Protein AF-A0A7I8KNJ3-F1 (afdb_monomer)

Mean predicted aligned error: 14.29 Å

pLDDT: mean 79.26, std 20.03, range [36.25, 97.5]

InterPro domains:
  IPR003657 WRKY domain [PF03106] (36-92)
  IPR003657 WRKY domain [PS50811] (30-95)
  IPR003657 WRKY domain [SM00774] (35-94)
  IPR036576 WRKY domain superfamily [G3DSA:2.20.25.80] (20-96)
  IPR036576 WRKY domain superfamily [SSF118290] (27-95)
  IPR044810 WRKY transcription factor, plant [PTHR31221] (20-99)

Organism: Spirodela intermedia (NCBI:txid51605)

Sequence (113 aa):
MEAQPGEAAAGTMSKVAVPVEPKIIVQTTSEVDLLDDGYRWRKYGQKVVKGNPNPRSYYKCTSPGCNARKHIERSSTDHKVVITTYERKHNHGVPGARAGVHGQITDAASEGM

Solvent-accessible surface area (backbone atoms only — not comparable to full-atom values): 7526 Å² total; per-residue (Å²): 140,82,84,82,86,76,84,82,81,79,78,81,78,80,73,80,78,70,85,71,77,79,66,49,77,48,77,44,83,38,96,62,83,78,76,90,79,58,62,59,69,41,78,79,51,73,42,81,42,91,89,29,94,48,55,33,39,31,33,32,42,68,54,88,95,39,77,21,31,37,37,36,35,45,41,69,88,42,74,44,33,32,37,38,38,40,34,66,70,73,86,66,78,50,66,84,56,76,73,75,94,75,87,76,90,72,91,72,87,79,85,88,135

Structure (mmCIF, N/CA/C/O backbone):
data_AF-A0A7I8KNJ3-F1
#
_entry.id   AF-A0A7I8KNJ3-F1
#
loop_
_atom_site.group_PDB
_atom_site.id
_atom_site.type_symbol
_atom_site.label_atom_id
_atom_site.label_alt_id
_atom_site.label_comp_id
_atom_site.label_asym_id
_atom_site.label_entity_id
_atom_site.label_seq_id
_atom_site.pdbx_PDB_ins_code
_atom_site.Cartn_x
_atom_site.Cartn_y
_atom_site.Cartn_z
_atom_site.occupancy
_atom_site.B_iso_or_equiv
_atom_site.auth_seq_id
_atom_site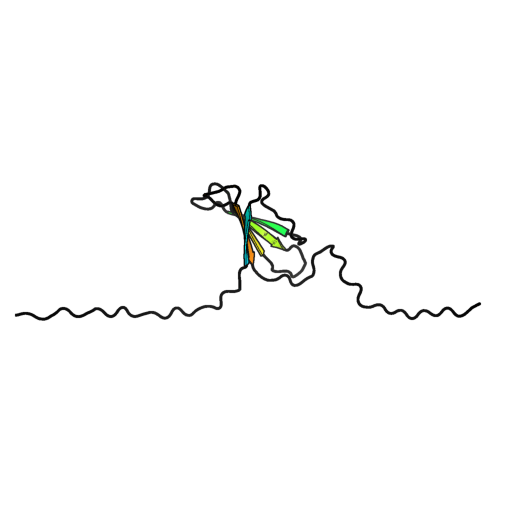.auth_comp_id
_atom_site.auth_asym_id
_atom_site.auth_atom_id
_atom_site.pdbx_PDB_model_num
ATOM 1 N N . MET A 1 1 ? 11.981 -35.305 57.939 1.00 49.66 1 MET A N 1
ATOM 2 C CA . MET A 1 1 ? 11.017 -34.228 57.646 1.00 49.66 1 MET A CA 1
ATOM 3 C C . MET A 1 1 ? 11.822 -32.933 57.585 1.00 49.66 1 MET A C 1
ATOM 5 O O . MET A 1 1 ? 12.474 -32.648 58.571 1.00 49.66 1 MET A O 1
ATOM 9 N N . GLU A 1 2 ? 11.968 -32.177 56.502 1.00 43.94 2 GLU A N 1
ATOM 10 C CA . GLU A 1 2 ? 11.304 -32.143 55.196 1.00 43.94 2 GLU A CA 1
ATOM 11 C C . GLU A 1 2 ? 12.279 -31.550 54.160 1.00 43.94 2 GLU A C 1
ATOM 13 O O . GLU A 1 2 ? 13.137 -30.735 54.497 1.00 43.94 2 GLU A O 1
ATOM 18 N N . ALA A 1 3 ? 12.185 -32.017 52.916 1.00 36.25 3 ALA A N 1
ATOM 19 C CA . ALA A 1 3 ? 13.011 -31.583 51.795 1.00 36.25 3 ALA A CA 1
ATOM 20 C C . ALA A 1 3 ? 12.520 -30.237 51.229 1.00 36.25 3 ALA A C 1
ATOM 22 O O . ALA A 1 3 ? 11.318 -30.008 51.117 1.00 36.25 3 ALA A O 1
ATOM 23 N N . GLN A 1 4 ? 13.457 -29.373 50.834 1.00 49.62 4 GLN A N 1
ATOM 24 C CA . GLN A 1 4 ? 13.188 -28.141 50.084 1.00 49.62 4 GLN A CA 1
ATOM 25 C C . GLN A 1 4 ? 12.768 -28.489 48.642 1.00 49.62 4 GLN A C 1
ATOM 27 O O . GLN A 1 4 ? 13.473 -29.272 47.998 1.00 49.62 4 GLN A O 1
ATOM 32 N N . PRO A 1 5 ? 11.670 -27.934 48.095 1.00 52.31 5 PRO A N 1
ATOM 33 C CA . PRO A 1 5 ? 11.362 -28.092 46.680 1.00 52.31 5 PRO A CA 1
ATOM 34 C C . PRO A 1 5 ? 12.273 -27.194 45.832 1.00 52.31 5 PRO A C 1
ATOM 36 O O . PRO A 1 5 ? 12.392 -25.993 46.069 1.00 52.31 5 PRO A O 1
ATOM 39 N N . GLY A 1 6 ? 12.936 -27.824 44.861 1.00 45.09 6 GLY A N 1
ATOM 40 C CA . GLY A 1 6 ? 13.887 -27.208 43.945 1.00 45.09 6 GLY A CA 1
ATOM 41 C C . GLY A 1 6 ? 13.252 -26.270 42.919 1.00 45.09 6 GLY A C 1
ATOM 42 O O . GLY A 1 6 ? 12.118 -26.459 42.478 1.00 45.09 6 GLY A O 1
ATOM 43 N N . GLU A 1 7 ? 14.039 -25.273 42.521 1.00 42.50 7 GLU A N 1
ATOM 44 C CA . GLU A 1 7 ? 13.750 -24.373 41.411 1.00 42.50 7 GLU A CA 1
ATOM 45 C C . GLU A 1 7 ? 13.679 -25.137 40.082 1.00 42.50 7 GLU A C 1
ATOM 47 O O . GLU A 1 7 ? 14.617 -25.826 39.674 1.00 42.50 7 GLU A O 1
ATOM 52 N N . ALA A 1 8 ? 12.557 -24.989 39.379 1.00 42.97 8 ALA A N 1
ATOM 53 C CA . ALA A 1 8 ? 12.416 -25.455 38.011 1.00 42.97 8 ALA A CA 1
ATOM 54 C C . ALA A 1 8 ? 13.150 -24.489 37.068 1.00 42.97 8 ALA A C 1
ATOM 56 O O . ALA A 1 8 ? 12.709 -23.364 36.835 1.00 42.97 8 ALA A O 1
ATOM 57 N N . ALA A 1 9 ? 14.268 -24.946 36.504 1.00 43.94 9 ALA A N 1
ATOM 58 C CA . ALA A 1 9 ? 14.976 -24.252 35.439 1.00 43.94 9 ALA A CA 1
ATOM 59 C C . ALA A 1 9 ? 14.078 -24.132 34.193 1.00 43.94 9 ALA A C 1
ATOM 61 O O . ALA A 1 9 ? 13.795 -25.117 33.509 1.00 43.94 9 ALA A O 1
ATOM 62 N N . ALA A 1 10 ? 13.641 -22.912 33.878 1.00 47.06 10 ALA A N 1
ATOM 63 C CA . ALA A 1 10 ? 13.017 -22.598 32.601 1.00 47.06 10 ALA A CA 1
ATOM 64 C C . ALA A 1 10 ? 14.084 -22.669 31.496 1.00 47.06 10 ALA A C 1
ATOM 66 O O . ALA A 1 10 ? 14.915 -21.773 31.347 1.00 47.06 10 ALA A O 1
ATOM 67 N N . GLY A 1 11 ? 14.075 -23.758 30.724 1.00 36.38 11 GLY A N 1
ATOM 68 C CA . GLY A 1 11 ? 14.896 -23.902 29.527 1.00 36.38 11 GLY A CA 1
ATOM 69 C C . GLY A 1 11 ? 14.569 -22.799 28.520 1.00 36.38 11 GLY A C 1
ATOM 70 O O . GLY A 1 11 ? 13.489 -22.779 27.931 1.00 36.38 11 GLY A O 1
ATOM 71 N N . THR A 1 12 ? 15.504 -21.870 28.320 1.00 51.59 12 THR A N 1
ATOM 72 C CA . THR A 1 12 ? 15.407 -20.866 27.261 1.00 51.59 12 THR A CA 1
ATOM 73 C C . THR A 1 12 ? 15.600 -21.562 25.913 1.00 51.59 12 THR A C 1
ATOM 75 O O . THR A 1 12 ? 16.695 -21.990 25.552 1.00 51.59 12 THR A O 1
ATOM 78 N N . MET A 1 13 ? 14.514 -21.755 25.165 1.00 55.53 13 MET A N 1
ATOM 79 C CA . MET A 1 13 ? 14.626 -22.141 23.763 1.00 55.53 13 MET A CA 1
ATOM 80 C C . MET A 1 13 ? 15.095 -20.913 22.983 1.00 55.53 13 MET A C 1
ATOM 82 O O . MET A 1 13 ? 14.322 -19.980 22.754 1.00 55.53 13 MET A O 1
ATOM 86 N N . SER A 1 14 ? 16.368 -20.907 22.586 1.00 55.66 14 SER A N 1
ATOM 87 C CA . SER A 1 14 ? 16.927 -19.912 21.673 1.00 55.66 14 SER A CA 1
ATOM 88 C C . SER A 1 14 ? 16.118 -19.901 20.376 1.00 55.66 14 SER A C 1
ATOM 90 O O . SER A 1 14 ? 16.236 -20.795 19.538 1.00 55.66 14 SER A O 1
ATOM 92 N N . LYS A 1 15 ? 15.267 -18.884 20.210 1.00 63.47 15 LYS A N 1
ATOM 93 C CA . LYS A 1 15 ? 14.573 -18.616 18.950 1.00 63.47 15 LYS A CA 1
ATOM 94 C C . LYS A 1 15 ? 15.634 -18.303 17.902 1.00 63.47 15 LYS A C 1
ATOM 96 O O . LYS A 1 15 ? 16.311 -17.283 18.001 1.00 63.47 15 LYS A O 1
ATOM 101 N N . VAL A 1 16 ? 15.769 -19.173 16.904 1.00 60.62 16 VAL A N 1
ATOM 102 C CA . VAL A 1 16 ? 16.529 -18.880 15.687 1.00 60.62 16 VAL A CA 1
ATOM 103 C C . VAL A 1 16 ? 15.946 -17.598 15.096 1.00 60.62 16 VAL A C 1
ATOM 105 O O . VAL A 1 16 ? 14.809 -17.582 14.620 1.00 60.62 16 VAL A O 1
ATOM 108 N N . ALA A 1 17 ? 16.691 -16.499 15.197 1.00 65.69 17 ALA A N 1
ATOM 109 C CA . ALA A 1 17 ? 16.300 -15.229 14.615 1.00 65.69 17 ALA A CA 1
ATOM 110 C C . ALA A 1 17 ? 16.428 -15.356 13.095 1.00 65.69 17 ALA A C 1
ATOM 112 O O . ALA A 1 17 ? 17.513 -15.235 12.532 1.00 65.69 17 ALA A O 1
ATOM 113 N N . VAL A 1 18 ? 15.311 -15.645 12.430 1.00 68.00 18 VAL A N 1
ATOM 114 C CA . VAL A 1 18 ? 15.212 -15.492 10.978 1.00 68.00 18 VAL A CA 1
ATOM 115 C C . VAL A 1 18 ? 15.530 -14.024 10.673 1.00 68.00 18 VAL A C 1
ATOM 117 O O . VAL A 1 18 ? 14.903 -13.162 11.296 1.00 68.00 18 VAL A O 1
ATOM 120 N N . PRO A 1 19 ? 16.484 -13.703 9.778 1.00 61.97 19 PRO A N 1
ATOM 121 C CA . PRO A 1 19 ? 16.773 -12.320 9.423 1.00 61.97 19 PRO A CA 1
ATOM 122 C C . PRO A 1 19 ? 15.492 -11.663 8.902 1.00 61.97 19 PRO A C 1
ATOM 124 O O . PRO A 1 19 ? 14.987 -11.995 7.830 1.00 61.97 19 PRO A O 1
ATOM 127 N N . VAL A 1 20 ? 14.919 -10.775 9.716 1.00 68.69 20 VAL A N 1
ATOM 128 C CA . VAL A 1 20 ? 13.691 -10.055 9.385 1.00 68.69 20 VAL A CA 1
ATOM 129 C C . VAL A 1 20 ? 14.066 -8.982 8.375 1.00 68.69 20 VAL A C 1
ATOM 131 O O . VAL A 1 20 ? 14.842 -8.078 8.679 1.00 68.69 20 VAL A O 1
ATOM 134 N N . GLU A 1 21 ? 13.538 -9.093 7.159 1.00 71.31 21 GLU A N 1
ATOM 135 C CA . GLU A 1 21 ? 13.703 -8.064 6.134 1.00 71.31 21 GLU A CA 1
ATOM 136 C C . GLU A 1 21 ? 13.210 -6.712 6.693 1.00 71.31 21 GLU A C 1
ATOM 138 O O . GLU A 1 21 ? 12.119 -6.661 7.274 1.00 71.31 21 GLU A O 1
ATOM 143 N N . PRO A 1 22 ? 13.993 -5.622 6.580 1.00 78.00 22 PRO A N 1
ATOM 144 C CA . PRO A 1 22 ? 13.660 -4.357 7.224 1.00 78.00 22 PRO A CA 1
ATOM 145 C C . PRO A 1 22 ? 12.351 -3.800 6.658 1.00 78.00 22 PRO A C 1
ATOM 147 O O . PRO A 1 22 ? 12.247 -3.497 5.468 1.00 78.00 22 PRO A O 1
ATOM 150 N N . LYS A 1 23 ? 11.345 -3.661 7.526 1.00 85.75 23 LYS A N 1
ATOM 151 C CA . LYS A 1 23 ? 10.071 -3.003 7.220 1.00 85.75 23 LYS A CA 1
ATOM 152 C C . LYS A 1 23 ? 10.116 -1.577 7.741 1.00 85.75 23 LYS A C 1
ATOM 154 O O . LYS A 1 23 ? 10.438 -1.360 8.906 1.00 85.75 23 LYS A O 1
ATOM 159 N N . ILE A 1 24 ? 9.778 -0.616 6.890 1.00 91.75 24 ILE A N 1
ATOM 160 C CA . ILE A 1 24 ? 9.720 0.797 7.275 1.00 91.75 24 ILE A CA 1
ATOM 161 C C . ILE A 1 24 ? 8.266 1.127 7.595 1.00 91.75 24 ILE A C 1
ATOM 163 O O . ILE A 1 24 ? 7.389 0.931 6.755 1.00 91.75 24 ILE A O 1
ATOM 167 N N . ILE A 1 25 ? 8.005 1.617 8.805 1.00 93.31 25 ILE A N 1
ATOM 168 C CA . ILE A 1 25 ? 6.670 2.030 9.247 1.00 93.31 25 ILE A CA 1
ATOM 169 C C . ILE A 1 25 ? 6.669 3.549 9.379 1.00 93.31 25 ILE A C 1
ATOM 171 O O . ILE A 1 25 ? 7.458 4.111 10.133 1.00 93.31 25 ILE A O 1
ATOM 175 N N . VAL A 1 26 ? 5.779 4.200 8.639 1.00 93.75 26 VAL A N 1
ATOM 176 C CA . VAL A 1 26 ? 5.565 5.645 8.668 1.00 93.75 26 VAL A CA 1
ATOM 177 C C . VAL A 1 26 ? 4.197 5.898 9.279 1.00 93.75 26 VAL A C 1
ATOM 179 O O . VAL A 1 26 ? 3.189 5.403 8.775 1.00 93.75 26 VAL A O 1
ATOM 182 N N . GLN A 1 27 ? 4.171 6.655 10.369 1.00 94.50 27 GLN A N 1
ATOM 183 C CA . GLN A 1 27 ? 2.948 7.107 11.015 1.00 94.50 27 GLN A CA 1
ATOM 184 C C . GLN A 1 27 ? 2.793 8.606 10.765 1.00 94.50 27 GLN A C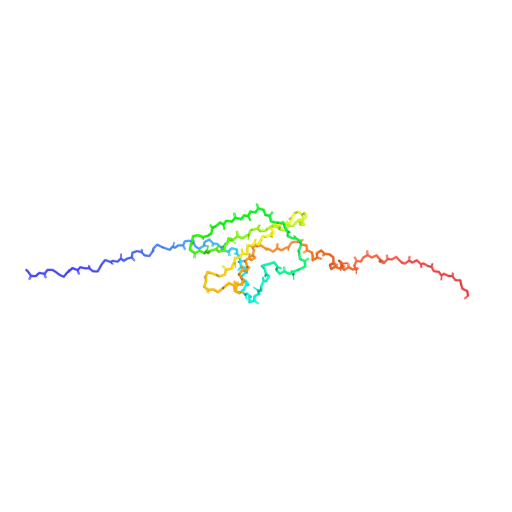 1
ATOM 186 O O . GLN A 1 27 ? 3.708 9.381 11.035 1.00 94.50 27 GLN A O 1
ATOM 191 N N . THR A 1 28 ? 1.647 9.018 10.234 1.00 93.81 28 THR A N 1
ATOM 192 C CA . THR A 1 28 ? 1.391 10.414 9.863 1.00 93.81 28 THR A CA 1
ATOM 193 C C . THR A 1 28 ? -0.024 10.801 10.257 1.00 93.81 28 THR A C 1
ATOM 195 O O . THR A 1 28 ? -0.945 9.998 10.140 1.00 93.81 28 THR A O 1
ATOM 198 N N . THR A 1 29 ? -0.213 12.033 10.720 1.00 94.44 29 THR A N 1
ATOM 199 C CA . THR A 1 29 ? -1.543 12.606 10.948 1.00 94.44 29 THR A CA 1
ATOM 200 C C . THR A 1 29 ? -2.067 13.202 9.640 1.00 94.44 29 THR A C 1
ATOM 202 O O . THR A 1 29 ? -1.548 14.220 9.189 1.00 94.44 29 THR A O 1
ATOM 205 N N . SER A 1 30 ? -3.044 12.557 9.005 1.00 91.19 30 SER A N 1
ATOM 206 C CA . SER A 1 30 ? -3.574 12.912 7.684 1.00 91.19 30 SER A CA 1
ATOM 207 C C . SER A 1 30 ? -5.043 12.495 7.540 1.00 91.19 30 SER A C 1
ATOM 209 O O . SER A 1 30 ? -5.452 11.429 7.999 1.00 91.19 30 SER A O 1
ATOM 211 N N . GLU A 1 31 ? -5.838 13.304 6.839 1.00 88.62 31 GLU A N 1
ATOM 212 C CA . GLU A 1 31 ? -7.200 12.937 6.414 1.00 88.62 31 GLU A CA 1
ATOM 213 C C . GLU A 1 31 ? -7.208 12.051 5.156 1.00 88.62 31 GLU A C 1
ATOM 215 O O . GLU A 1 31 ? -8.226 11.443 4.818 1.00 88.62 31 GLU A O 1
ATOM 220 N N . VAL A 1 32 ? -6.063 11.937 4.480 1.00 89.25 32 VAL A N 1
ATOM 221 C CA . VAL A 1 32 ? -5.882 11.146 3.261 1.00 89.25 32 VAL A CA 1
ATOM 222 C C . VAL A 1 32 ? -5.099 9.876 3.578 1.00 89.25 32 VAL A C 1
ATOM 224 O O . VAL A 1 32 ? -4.014 9.941 4.158 1.00 89.25 32 VAL A O 1
ATOM 227 N N 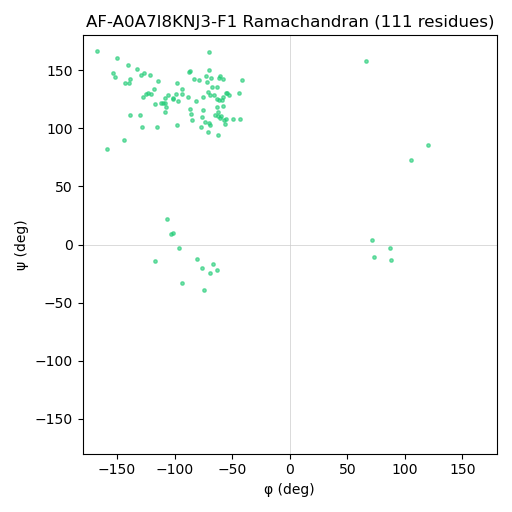. ASP A 1 33 ? -5.635 8.729 3.157 1.00 85.38 33 ASP A N 1
ATOM 228 C CA . ASP A 1 33 ? -5.010 7.416 3.364 1.00 85.38 33 ASP A CA 1
ATOM 229 C C . ASP A 1 33 ? -3.805 7.193 2.441 1.00 85.38 33 ASP A C 1
ATOM 231 O O . ASP A 1 33 ? -2.803 6.603 2.835 1.00 85.38 33 ASP A O 1
ATOM 235 N N . LEU A 1 34 ? -3.899 7.648 1.189 1.00 86.56 34 LEU A N 1
ATOM 236 C CA . LEU A 1 34 ? -2.860 7.485 0.176 1.00 86.56 34 LEU A CA 1
ATOM 237 C C . LEU A 1 34 ? -2.000 8.744 0.076 1.00 86.56 34 LEU A C 1
ATOM 239 O O . LEU A 1 34 ? -2.400 9.723 -0.545 1.00 86.56 34 LEU A O 1
ATOM 243 N N . LEU A 1 35 ? -0.804 8.685 0.659 1.00 87.06 35 LEU A N 1
ATOM 244 C CA . LEU A 1 35 ? 0.224 9.706 0.462 1.00 87.06 35 LEU A CA 1
ATOM 245 C C . LEU A 1 35 ? 0.811 9.609 -0.952 1.00 87.06 35 LEU A C 1
ATOM 247 O O . LEU A 1 35 ? 1.063 8.501 -1.444 1.00 87.06 35 LEU A O 1
ATOM 251 N N . ASP A 1 36 ? 1.054 10.764 -1.570 1.00 88.19 36 ASP A N 1
ATOM 252 C CA . ASP A 1 36 ? 1.835 10.860 -2.801 1.00 88.19 36 ASP A CA 1
ATOM 253 C C . ASP A 1 36 ? 3.327 10.723 -2.467 1.00 88.19 36 ASP A C 1
ATOM 255 O O . ASP A 1 36 ? 3.962 11.644 -1.957 1.00 88.19 36 ASP A O 1
ATOM 259 N N . ASP A 1 37 ? 3.871 9.529 -2.698 1.00 88.94 37 ASP A N 1
ATOM 260 C CA . ASP A 1 37 ? 5.294 9.211 -2.545 1.00 88.94 37 ASP A CA 1
ATOM 261 C C . ASP A 1 37 ? 6.030 9.179 -3.900 1.00 88.94 37 ASP A C 1
ATOM 263 O O . ASP A 1 37 ? 7.173 8.724 -3.982 1.00 88.94 37 ASP A O 1
ATOM 267 N N . GLY A 1 38 ? 5.367 9.623 -4.975 1.00 91.69 38 GLY A N 1
ATOM 268 C CA . GLY A 1 38 ? 5.863 9.596 -6.349 1.00 91.69 38 GLY A CA 1
ATOM 269 C C . GLY A 1 38 ? 5.883 8.207 -7.002 1.00 91.69 38 GLY A C 1
ATOM 270 O O . GLY A 1 38 ? 6.069 8.096 -8.216 1.00 91.69 38 GLY A O 1
ATOM 271 N N . TYR A 1 39 ? 5.680 7.120 -6.253 1.00 94.00 39 TYR A N 1
ATOM 272 C CA . TYR A 1 39 ? 5.644 5.776 -6.816 1.00 94.00 39 TYR A CA 1
ATOM 273 C C . TYR A 1 39 ? 4.240 5.404 -7.289 1.00 94.00 39 TYR A C 1
ATOM 275 O O . TYR A 1 39 ? 3.215 5.790 -6.731 1.00 94.00 39 TYR A O 1
ATOM 283 N N . ARG A 1 40 ? 4.176 4.577 -8.338 1.00 94.31 40 ARG A N 1
ATOM 284 C CA . ARG A 1 40 ? 2.900 4.057 -8.837 1.00 94.31 40 ARG A CA 1
ATOM 285 C C . ARG A 1 40 ? 2.508 2.788 -8.090 1.00 94.31 40 ARG A C 1
ATOM 287 O O . ARG A 1 40 ? 3.181 1.757 -8.187 1.00 94.31 40 ARG A O 1
ATOM 294 N N . TRP A 1 41 ? 1.387 2.869 -7.381 1.00 95.94 41 TRP A N 1
ATOM 295 C CA . TRP A 1 41 ? 0.826 1.794 -6.568 1.00 95.94 41 TRP A CA 1
ATOM 296 C C . TRP A 1 41 ? -0.511 1.312 -7.129 1.00 95.94 41 TRP A C 1
ATOM 298 O O . TRP A 1 41 ? -1.350 2.106 -7.546 1.00 95.94 41 TRP A O 1
ATOM 308 N N . ARG A 1 42 ? -0.747 -0.002 -7.085 1.00 96.50 42 ARG A N 1
ATOM 309 C CA . ARG A 1 42 ? -2.049 -0.611 -7.383 1.00 96.50 42 ARG A CA 1
ATOM 310 C C . ARG A 1 42 ? -2.544 -1.394 -6.180 1.00 96.50 42 ARG A C 1
ATOM 312 O O . ARG A 1 42 ? -1.821 -2.239 -5.647 1.00 96.50 42 ARG A O 1
ATOM 319 N N . LYS A 1 43 ? -3.793 -1.144 -5.784 1.00 97.19 43 LYS A N 1
ATOM 320 C CA . LYS A 1 43 ? -4.473 -1.925 -4.749 1.00 97.19 43 LYS A CA 1
ATOM 321 C C . LYS A 1 43 ? -4.681 -3.351 -5.251 1.00 97.19 43 LYS A C 1
ATOM 323 O O . LYS A 1 43 ? -5.178 -3.548 -6.359 1.00 97.19 43 LYS A O 1
ATOM 328 N N . TYR A 1 44 ? -4.280 -4.336 -4.457 1.00 96.69 44 TYR A N 1
ATOM 329 C CA . TYR A 1 44 ? -4.495 -5.752 -4.781 1.00 96.69 44 TYR A CA 1
ATOM 330 C C . TYR A 1 44 ? -5.391 -6.461 -3.768 1.00 96.69 44 TYR A C 1
ATOM 332 O O . TYR A 1 44 ? -5.862 -7.559 -4.042 1.00 96.69 44 TYR A O 1
ATOM 340 N N . GLY A 1 45 ? -5.626 -5.849 -2.608 1.00 97.19 45 GLY A N 1
ATOM 341 C CA . GLY A 1 45 ? -6.461 -6.436 -1.578 1.00 97.19 45 GLY A CA 1
ATOM 342 C C . GLY A 1 45 ? -6.826 -5.447 -0.485 1.00 97.19 45 GLY A C 1
ATOM 343 O O . GLY A 1 45 ? -6.254 -4.360 -0.359 1.00 97.19 45 GLY A O 1
ATOM 344 N N . GLN A 1 46 ? -7.800 -5.856 0.313 1.00 97.50 46 GLN A N 1
ATOM 345 C CA . GLN A 1 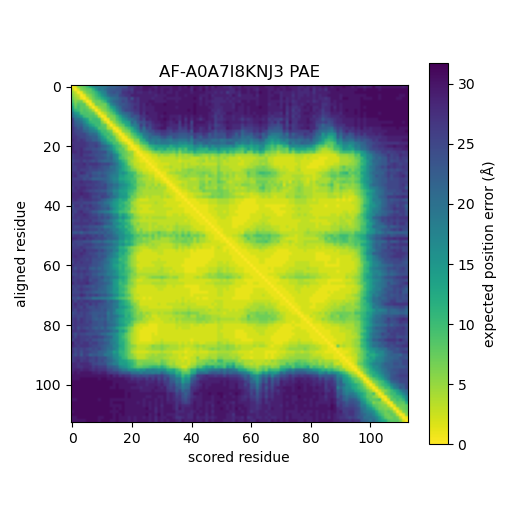46 ? -8.241 -5.165 1.512 1.00 97.50 46 GLN A CA 1
ATOM 346 C C . GLN A 1 46 ? -8.604 -6.216 2.558 1.00 97.50 46 GLN A C 1
ATOM 348 O O . GLN A 1 46 ? -9.210 -7.232 2.223 1.00 97.50 46 GLN A O 1
ATOM 353 N N . LYS A 1 47 ? -8.236 -5.975 3.817 1.00 96.38 47 LYS A N 1
ATOM 354 C CA . LYS A 1 47 ? -8.546 -6.859 4.941 1.00 96.38 47 LYS A CA 1
ATOM 355 C C . LYS A 1 47 ? -9.209 -6.065 6.056 1.00 96.38 47 LYS A C 1
ATOM 357 O O . LYS A 1 47 ? -8.656 -5.070 6.514 1.00 96.38 47 LYS A O 1
ATOM 362 N N . VAL A 1 48 ? -10.368 -6.527 6.517 1.00 95.12 48 VAL A N 1
ATOM 363 C CA . VAL A 1 48 ? -10.971 -6.029 7.760 1.00 95.12 48 VAL A CA 1
ATOM 364 C C . VAL A 1 48 ? -10.107 -6.498 8.930 1.00 95.12 48 VAL A C 1
ATOM 366 O O . VAL A 1 48 ? -9.761 -7.680 9.016 1.00 95.12 48 VAL A O 1
ATOM 369 N N . VAL A 1 49 ? -9.719 -5.576 9.806 1.00 92.56 49 VAL A N 1
ATOM 370 C CA . VAL A 1 49 ? -8.850 -5.863 10.951 1.00 92.56 49 VAL A CA 1
ATOM 371 C C . VAL A 1 49 ? -9.716 -5.964 12.203 1.00 92.56 49 VAL A C 1
ATOM 373 O O . VAL A 1 49 ? -10.483 -5.061 12.518 1.00 92.56 49 VAL A O 1
ATOM 376 N N . LYS A 1 50 ? -9.619 -7.085 12.926 1.00 92.12 50 LYS A N 1
ATOM 377 C CA . LYS A 1 50 ? -10.378 -7.282 14.168 1.00 92.12 50 LYS A CA 1
ATOM 378 C C . LYS A 1 50 ? -9.972 -6.211 15.185 1.00 92.12 50 LYS A C 1
ATOM 380 O O . LYS A 1 50 ? -8.794 -6.099 15.503 1.00 92.12 50 LYS A O 1
ATOM 385 N N . GLY A 1 51 ? -10.947 -5.463 15.696 1.00 89.94 51 GLY A N 1
ATOM 386 C CA . GLY A 1 51 ? -10.719 -4.377 16.657 1.00 89.94 51 GLY A CA 1
ATOM 387 C C . GLY A 1 51 ? -10.418 -3.014 16.028 1.00 89.94 51 GLY A C 1
ATOM 388 O O . GLY A 1 51 ? -10.316 -2.038 16.761 1.00 89.94 51 GLY A O 1
ATOM 389 N N . ASN A 1 52 ? -10.330 -2.921 14.698 1.00 90.31 52 ASN A N 1
ATOM 390 C CA . ASN A 1 52 ? -10.195 -1.650 13.998 1.00 90.31 52 ASN A CA 1
ATOM 391 C C . ASN A 1 52 ? -11.414 -1.428 13.086 1.00 90.31 52 ASN A C 1
ATOM 393 O O . ASN A 1 52 ? -11.658 -2.257 12.203 1.00 90.31 52 ASN A O 1
ATOM 397 N N . PRO A 1 53 ? -12.185 -0.338 13.264 1.00 91.31 53 PRO A N 1
ATOM 398 C CA . PRO A 1 53 ? -13.307 -0.032 12.375 1.00 91.31 53 PRO A CA 1
ATOM 399 C C . PRO A 1 53 ? -12.852 0.243 10.933 1.00 91.31 53 PRO A C 1
ATOM 401 O O . PRO A 1 53 ? -13.636 0.089 9.997 1.00 91.31 53 PRO A O 1
ATOM 404 N N . ASN A 1 54 ? -11.585 0.617 10.738 1.00 90.31 54 ASN A N 1
ATOM 405 C CA . ASN A 1 54 ? -11.020 0.930 9.437 1.00 90.31 54 ASN A CA 1
ATOM 406 C C . ASN A 1 54 ? -10.352 -0.311 8.812 1.00 90.31 54 ASN A C 1
ATOM 408 O O . ASN A 1 54 ? -9.521 -0.966 9.450 1.00 90.31 54 ASN A O 1
ATOM 412 N N . PRO A 1 55 ? -10.661 -0.655 7.549 1.00 94.00 55 PRO A N 1
ATOM 413 C CA . PRO A 1 55 ? -10.016 -1.775 6.878 1.00 94.00 55 PRO A CA 1
ATOM 414 C C . PRO A 1 55 ? -8.566 -1.444 6.489 1.00 94.00 55 PRO A C 1
ATOM 416 O O . PRO A 1 55 ? -8.255 -0.339 6.048 1.00 94.00 55 PRO A O 1
ATOM 419 N N . ARG A 1 56 ? -7.678 -2.443 6.545 1.00 96.38 56 ARG A N 1
ATOM 420 C CA . ARG A 1 56 ? -6.303 -2.339 6.043 1.00 96.38 56 ARG A CA 1
ATOM 421 C C . ARG A 1 56 ? -6.278 -2.553 4.532 1.00 96.38 56 ARG A C 1
ATOM 423 O O . ARG A 1 56 ? -6.701 -3.600 4.036 1.00 96.38 56 ARG A O 1
ATOM 430 N N . SER A 1 57 ? -5.749 -1.585 3.794 1.00 97.31 57 SER A N 1
ATOM 431 C CA . SER A 1 57 ? -5.603 -1.650 2.336 1.00 97.31 57 SER A CA 1
ATOM 432 C C . SER A 1 57 ? -4.191 -2.070 1.941 1.00 97.31 57 SER A C 1
ATOM 434 O O . SER A 1 57 ? -3.219 -1.594 2.519 1.00 97.31 57 SER A O 1
ATOM 436 N N . TYR A 1 58 ? -4.067 -2.936 0.934 1.00 97.44 58 TYR A N 1
ATOM 437 C CA . TYR A 1 58 ? -2.783 -3.460 0.475 1.00 97.44 58 TYR A CA 1
ATOM 438 C C . TYR A 1 58 ? -2.486 -3.069 -0.969 1.00 97.44 58 TYR A C 1
ATOM 440 O O . TYR A 1 58 ? -3.318 -3.236 -1.868 1.00 97.44 58 TYR A O 1
ATOM 448 N N . TYR A 1 59 ? -1.257 -2.617 -1.190 1.00 97.50 59 TYR A N 1
ATOM 449 C CA . TYR A 1 59 ? -0.787 -2.066 -2.448 1.00 97.50 59 TYR A CA 1
ATOM 450 C C . TYR A 1 59 ? 0.511 -2.734 -2.895 1.00 97.50 59 TYR A C 1
ATOM 452 O O . TYR A 1 59 ? 1.366 -3.104 -2.086 1.00 97.50 59 TYR A O 1
ATOM 460 N N . LYS A 1 60 ? 0.657 -2.882 -4.210 1.00 96.81 60 LYS A N 1
ATOM 461 C CA . LYS A 1 60 ? 1.887 -3.334 -4.862 1.00 96.81 60 LYS A CA 1
ATOM 462 C C . LYS A 1 60 ? 2.359 -2.280 -5.849 1.00 96.81 60 LYS A C 1
ATOM 464 O O . LYS A 1 60 ? 1.525 -1.616 -6.472 1.00 96.81 60 LYS A O 1
ATOM 469 N N . CYS A 1 61 ? 3.669 -2.137 -5.993 1.00 96.56 61 CYS A N 1
ATOM 470 C CA . CYS A 1 61 ? 4.220 -1.298 -7.044 1.00 96.56 61 CYS A CA 1
ATOM 471 C C . CYS A 1 61 ? 3.795 -1.836 -8.421 1.00 96.56 61 CYS A C 1
ATOM 473 O O . CYS A 1 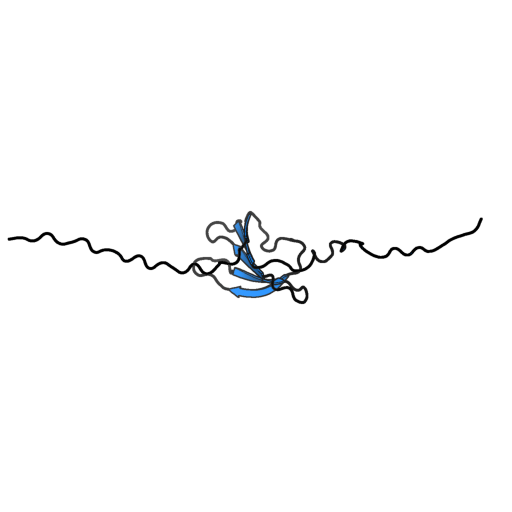61 ? 3.672 -3.047 -8.617 1.00 96.56 61 CYS A O 1
ATOM 475 N N . THR A 1 62 ? 3.530 -0.938 -9.369 1.00 96.38 62 THR A N 1
ATOM 476 C CA . THR A 1 62 ? 3.146 -1.307 -10.741 1.00 96.38 62 THR A CA 1
ATOM 477 C C . THR A 1 62 ? 4.317 -1.321 -11.714 1.00 96.38 62 THR A C 1
ATOM 479 O O . THR A 1 62 ? 4.112 -1.615 -12.888 1.00 96.38 62 THR A O 1
ATOM 482 N N . SER A 1 63 ? 5.520 -0.951 -11.271 1.00 95.69 63 SER A N 1
ATOM 483 C CA . SER A 1 63 ? 6.699 -0.966 -12.134 1.00 95.69 63 SER A CA 1
ATOM 484 C C . SER A 1 63 ? 7.075 -2.410 -12.500 1.00 95.69 63 SER A C 1
ATOM 486 O O . SER A 1 63 ? 7.062 -3.273 -11.612 1.00 95.69 63 SER A O 1
ATOM 488 N N . PRO A 1 64 ? 7.392 -2.709 -13.773 1.00 94.56 64 PRO A N 1
ATOM 489 C CA . PRO A 1 64 ? 7.772 -4.054 -14.199 1.00 94.56 64 PRO A CA 1
ATOM 490 C C . PRO A 1 64 ? 8.941 -4.603 -13.375 1.00 94.56 64 PRO A C 1
ATOM 492 O O . PRO A 1 64 ? 9.943 -3.925 -13.172 1.00 94.56 64 PRO A O 1
ATOM 495 N N . GLY A 1 65 ? 8.802 -5.830 -12.868 1.00 94.12 65 GLY A N 1
ATOM 496 C CA . GLY A 1 65 ? 9.831 -6.477 -12.048 1.00 94.12 65 GLY A CA 1
ATOM 497 C C . GLY A 1 65 ? 10.004 -5.900 -10.635 1.00 94.12 65 GLY A C 1
ATOM 498 O O . GLY A 1 65 ? 10.891 -6.352 -9.912 1.00 94.12 65 GLY A O 1
ATOM 499 N N . CYS A 1 66 ? 9.189 -4.929 -10.206 1.00 95.94 66 CYS A N 1
ATOM 500 C CA . CYS A 1 66 ? 9.267 -4.378 -8.857 1.00 95.94 66 CYS A CA 1
ATOM 501 C C . CYS A 1 66 ? 8.408 -5.166 -7.862 1.00 95.94 66 CYS A C 1
ATOM 503 O O . CYS A 1 66 ? 7.201 -5.331 -8.036 1.00 95.94 66 CYS A O 1
ATOM 505 N N . ASN A 1 67 ? 9.035 -5.594 -6.765 1.00 95.19 67 ASN A N 1
ATOM 506 C CA . ASN A 1 67 ? 8.398 -6.386 -5.712 1.00 95.19 67 ASN A CA 1
ATOM 507 C C . ASN A 1 67 ? 8.046 -5.577 -4.454 1.00 95.19 67 ASN A C 1
ATOM 509 O O . ASN A 1 67 ? 7.657 -6.184 -3.448 1.00 95.19 67 ASN A O 1
ATOM 513 N N . ALA A 1 68 ? 8.177 -4.247 -4.513 1.00 96.19 68 ALA A N 1
ATOM 514 C CA . ALA A 1 68 ? 7.824 -3.338 -3.430 1.00 96.19 68 ALA A CA 1
ATOM 515 C C . ALA A 1 68 ? 6.322 -3.400 -3.128 1.00 96.19 68 ALA A C 1
ATOM 517 O O . ALA A 1 68 ? 5.467 -3.423 -4.026 1.00 96.19 68 ALA A O 1
ATOM 518 N N . ARG A 1 69 ? 6.001 -3.458 -1.840 1.00 96.56 69 ARG A N 1
ATOM 519 C CA . ARG A 1 69 ? 4.639 -3.570 -1.321 1.00 96.56 69 ARG A CA 1
ATOM 520 C C . ARG A 1 69 ? 4.458 -2.562 -0.202 1.00 96.56 69 ARG A C 1
ATOM 522 O O . ARG A 1 69 ? 5.403 -2.237 0.506 1.00 96.56 69 ARG A O 1
ATOM 529 N N . LYS A 1 70 ? 3.231 -2.091 -0.025 1.00 96.06 70 LYS A N 1
ATOM 530 C CA . LYS A 1 70 ? 2.862 -1.353 1.177 1.00 96.06 70 LYS A CA 1
ATOM 531 C C . LYS A 1 70 ? 1.470 -1.722 1.639 1.00 96.06 70 LYS A C 1
ATOM 533 O O . LYS A 1 70 ? 0.633 -2.146 0.837 1.00 96.06 70 LYS A O 1
ATOM 538 N N . HIS A 1 71 ? 1.214 -1.555 2.923 1.00 96.38 71 HIS A N 1
ATOM 539 C CA . HIS A 1 71 ? -0.140 -1.581 3.446 1.00 96.38 71 HIS A CA 1
ATOM 540 C C . HIS A 1 71 ? -0.421 -0.331 4.262 1.00 96.38 71 HIS A C 1
ATOM 542 O O . HIS A 1 71 ? 0.472 0.215 4.905 1.00 96.38 71 HIS A O 1
ATOM 548 N N . ILE A 1 72 ? -1.672 0.102 4.214 1.00 95.88 72 ILE A N 1
ATOM 549 C CA . ILE A 1 72 ? -2.147 1.331 4.833 1.00 95.88 72 ILE A CA 1
ATOM 550 C C . ILE A 1 72 ? -3.280 0.964 5.775 1.00 95.88 72 ILE A C 1
ATOM 552 O O . ILE A 1 72 ? -4.198 0.229 5.397 1.00 95.88 72 ILE A O 1
ATOM 556 N N . GLU A 1 73 ? -3.191 1.456 6.998 1.00 95.44 73 GLU A N 1
ATOM 557 C CA . GLU A 1 73 ? -4.182 1.273 8.046 1.00 95.44 73 GLU A CA 1
ATOM 558 C C . GLU A 1 73 ? -4.344 2.575 8.822 1.00 95.44 73 GLU A C 1
ATOM 560 O O . GLU A 1 73 ? -3.359 3.235 9.140 1.00 95.44 73 GLU A O 1
ATOM 565 N N . ARG A 1 74 ? -5.582 2.932 9.157 1.00 95.19 74 ARG A N 1
ATOM 566 C CA . ARG A 1 74 ? -5.843 3.989 10.137 1.00 95.19 74 ARG A CA 1
ATOM 567 C C . ARG A 1 74 ? -5.766 3.426 11.541 1.00 95.19 74 ARG A C 1
ATOM 569 O O . ARG A 1 74 ? -6.224 2.311 11.753 1.00 95.19 74 ARG A O 1
ATOM 576 N N . SER A 1 75 ? -5.234 4.178 12.497 1.00 92.81 75 SER A N 1
ATOM 577 C CA . SER A 1 75 ? -5.258 3.764 13.900 1.00 92.81 75 SER A CA 1
ATOM 578 C C . SER A 1 75 ? -6.699 3.547 14.371 1.00 92.81 75 SER A C 1
ATOM 580 O O . SER A 1 75 ? -7.609 4.292 14.008 1.00 92.81 75 SER A O 1
ATOM 582 N N . SER A 1 76 ? -6.905 2.525 15.201 1.00 91.69 76 SER A N 1
ATOM 583 C CA . SER A 1 76 ? -8.196 2.269 15.847 1.00 91.69 76 SER A CA 1
ATOM 584 C C . SER A 1 76 ? -8.545 3.328 16.894 1.00 91.69 76 SER A C 1
ATOM 586 O O . SER A 1 76 ? -9.714 3.505 17.215 1.00 91.69 76 SER A O 1
ATOM 588 N N . THR A 1 77 ? -7.533 4.001 17.447 1.00 91.31 77 THR A N 1
ATOM 589 C CA . THR A 1 77 ? -7.693 4.970 18.541 1.00 91.31 77 THR A CA 1
ATOM 590 C C . THR A 1 77 ? -7.850 6.395 18.021 1.00 91.31 77 THR A C 1
ATOM 592 O O . THR A 1 77 ? -8.573 7.186 18.615 1.00 91.31 77 THR A O 1
ATOM 595 N N . ASP A 1 78 ? -7.192 6.724 16.907 1.00 91.44 78 ASP A N 1
ATOM 596 C CA . ASP A 1 78 ? -7.269 8.045 16.281 1.00 91.44 78 ASP A CA 1
ATOM 597 C C . ASP A 1 78 ? -7.347 7.912 14.756 1.00 91.44 78 ASP A C 1
ATOM 599 O O . ASP A 1 78 ? -6.382 7.539 14.091 1.00 91.44 78 ASP A O 1
ATOM 603 N N . HIS A 1 79 ? -8.500 8.262 14.186 1.00 88.12 79 HIS A N 1
ATOM 604 C CA . HIS A 1 79 ? -8.752 8.157 12.748 1.00 88.12 79 HIS A CA 1
ATOM 605 C C . HIS A 1 79 ? -7.890 9.110 11.908 1.00 88.12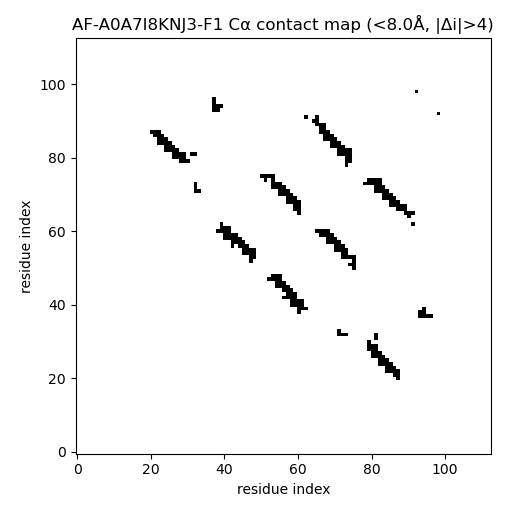 79 HIS A C 1
ATOM 607 O O . HIS A 1 79 ? -7.756 8.901 10.701 1.00 88.12 79 HIS A O 1
ATOM 613 N N . LYS A 1 80 ? -7.291 10.138 12.523 1.00 91.88 80 LYS A N 1
ATOM 614 C CA . LYS A 1 80 ? -6.345 11.031 11.849 1.00 91.88 80 LYS A CA 1
ATOM 615 C C . LYS A 1 80 ? -4.983 10.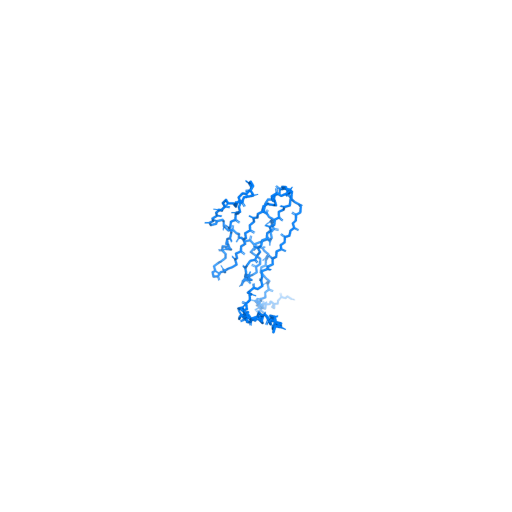378 11.673 1.00 91.88 80 LYS A C 1
ATOM 617 O O . LYS A 1 80 ? -4.209 10.822 10.836 1.00 91.88 80 LYS A O 1
ATOM 622 N N . VAL A 1 81 ? -4.668 9.339 12.442 1.00 94.62 81 VAL A N 1
ATOM 623 C CA . VAL A 1 81 ? -3.384 8.651 12.355 1.00 94.62 81 VAL A CA 1
ATOM 624 C C . VAL A 1 81 ? -3.451 7.587 11.265 1.00 94.62 81 VAL A C 1
ATOM 626 O O . VAL A 1 81 ? -4.124 6.567 11.405 1.00 94.62 81 VAL A O 1
ATOM 629 N N . VAL A 1 82 ? -2.701 7.811 10.190 1.00 95.44 82 VAL A N 1
ATOM 630 C CA . VAL A 1 82 ? -2.498 6.867 9.092 1.00 95.44 82 VAL A CA 1
ATOM 631 C C . VAL A 1 82 ? -1.140 6.197 9.267 1.00 95.44 82 VAL A C 1
ATOM 633 O O . VAL A 1 82 ? -0.105 6.853 9.386 1.00 95.44 82 V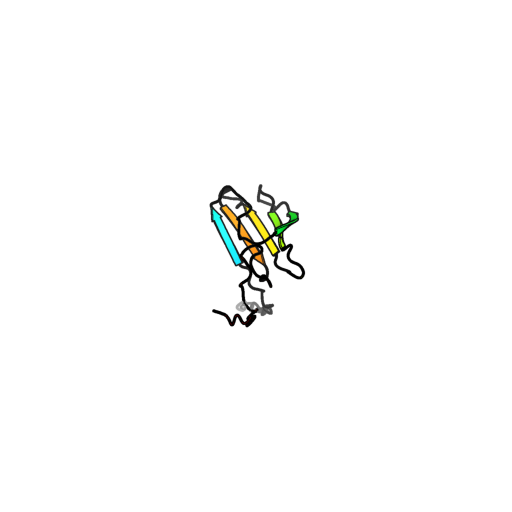AL A O 1
ATOM 636 N N . ILE A 1 83 ? -1.147 4.871 9.276 1.00 95.06 83 ILE A N 1
ATOM 637 C CA . ILE A 1 83 ? 0.026 4.016 9.405 1.00 95.06 83 ILE A CA 1
ATOM 638 C C . ILE A 1 83 ? 0.268 3.363 8.047 1.00 95.06 83 ILE A C 1
ATOM 640 O O . ILE A 1 83 ? -0.526 2.543 7.580 1.00 95.06 83 ILE A O 1
ATOM 644 N N . THR A 1 84 ? 1.386 3.713 7.417 1.00 96.00 84 THR A N 1
ATOM 645 C CA . THR A 1 84 ? 1.850 3.095 6.174 1.00 96.00 84 THR A CA 1
ATOM 646 C C . THR A 1 84 ? 3.068 2.234 6.458 1.00 96.00 84 THR A C 1
ATOM 648 O O . THR A 1 84 ? 4.092 2.719 6.931 1.00 96.00 84 THR A O 1
ATOM 651 N N . THR A 1 85 ? 2.984 0.947 6.143 1.00 95.44 85 THR A N 1
ATOM 652 C CA . THR A 1 85 ? 4.118 0.025 6.247 1.00 95.44 85 THR A CA 1
ATOM 653 C C . THR A 1 85 ? 4.617 -0.316 4.859 1.00 95.44 85 THR A C 1
ATOM 655 O O . THR A 1 85 ? 3.877 -0.899 4.067 1.00 95.44 85 THR A O 1
ATOM 658 N N . TYR A 1 86 ? 5.868 0.032 4.582 1.00 95.44 86 TYR A N 1
ATOM 659 C CA . TYR A 1 86 ? 6.580 -0.301 3.359 1.00 95.44 86 TYR A CA 1
ATOM 660 C C . TYR A 1 86 ? 7.373 -1.591 3.548 1.00 95.44 86 TYR A C 1
ATOM 662 O O . TYR A 1 86 ? 8.082 -1.783 4.540 1.00 95.44 86 TYR A O 1
ATOM 670 N N . GLU A 1 87 ? 7.258 -2.468 2.561 1.00 94.75 87 GLU A N 1
ATOM 671 C CA . GLU A 1 87 ? 7.941 -3.747 2.488 1.00 94.75 87 GLU A CA 1
ATOM 672 C C . GLU A 1 87 ? 8.717 -3.836 1.173 1.00 94.75 87 GLU A C 1
ATOM 674 O O . GLU A 1 87 ? 8.156 -3.662 0.084 1.00 94.75 87 GLU A O 1
ATOM 679 N N . ARG A 1 88 ? 9.996 -4.204 1.295 1.00 92.38 88 ARG A N 1
ATOM 680 C CA . ARG A 1 88 ? 10.987 -4.275 0.213 1.00 92.38 88 ARG A CA 1
ATOM 681 C C . ARG A 1 88 ? 11.338 -2.917 -0.400 1.00 92.38 88 ARG A C 1
ATOM 683 O O . ARG A 1 88 ? 10.583 -1.952 -0.338 1.00 92.38 88 ARG A O 1
ATOM 690 N N . LYS A 1 89 ? 12.514 -2.854 -1.022 1.00 92.50 89 LYS A N 1
ATOM 691 C CA . LYS A 1 89 ? 13.000 -1.660 -1.728 1.00 92.50 89 LYS A CA 1
ATOM 692 C C . LYS A 1 89 ? 12.505 -1.640 -3.175 1.00 92.50 89 LYS A C 1
ATOM 694 O O . LYS A 1 89 ? 12.353 -2.691 -3.801 1.00 92.50 89 LYS A O 1
ATOM 699 N N . HIS A 1 90 ? 12.301 -0.442 -3.717 1.00 94.62 90 HIS A N 1
ATOM 700 C CA . HIS A 1 90 ? 12.129 -0.263 -5.157 1.00 94.62 90 HIS A CA 1
ATOM 701 C C . HIS A 1 90 ? 13.448 -0.555 -5.882 1.00 94.62 90 HIS A C 1
ATOM 703 O O . HIS A 1 90 ? 14.526 -0.231 -5.392 1.00 94.62 90 HIS A O 1
ATOM 709 N N . ASN A 1 91 ? 13.353 -1.165 -7.060 1.00 92.81 91 ASN A N 1
ATOM 710 C CA . ASN A 1 91 ? 14.471 -1.458 -7.964 1.00 92.81 91 ASN A CA 1
ATOM 711 C C . ASN A 1 91 ? 14.469 -0.540 -9.198 1.00 92.81 91 ASN A C 1
ATOM 713 O O . ASN A 1 91 ? 15.009 -0.886 -10.242 1.00 92.81 91 ASN A O 1
ATOM 717 N N . HIS A 1 92 ? 13.813 0.611 -9.089 1.00 92.88 92 HIS A N 1
ATOM 718 C CA . HIS A 1 92 ? 13.678 1.604 -10.144 1.00 92.88 92 HIS A CA 1
ATOM 719 C C . HIS A 1 92 ? 13.570 2.998 -9.518 1.00 92.88 92 HIS A C 1
ATOM 721 O O . HIS A 1 92 ? 13.212 3.128 -8.346 1.00 92.88 92 HIS A O 1
ATOM 727 N N . GLY A 1 93 ? 13.846 4.036 -10.307 1.00 91.00 93 GLY A N 1
ATOM 728 C CA . GLY A 1 93 ? 13.611 5.420 -9.897 1.00 91.00 93 GLY A CA 1
ATOM 729 C C . GLY A 1 93 ? 12.122 5.766 -9.817 1.00 91.00 93 GLY A C 1
ATOM 730 O O . GLY A 1 93 ? 11.266 5.044 -10.338 1.00 91.00 93 GLY A O 1
ATOM 731 N N . VAL A 1 94 ? 11.813 6.892 -9.178 1.00 89.81 94 VAL A N 1
ATOM 732 C CA . VAL A 1 94 ? 10.453 7.440 -9.093 1.00 89.81 94 VAL A CA 1
ATOM 733 C C . VAL A 1 94 ? 9.912 7.678 -10.516 1.00 89.81 94 VAL A C 1
ATOM 735 O O . VAL A 1 94 ? 10.516 8.440 -11.272 1.00 89.81 94 VAL A O 1
ATOM 738 N N . PRO A 1 95 ? 8.810 7.025 -10.932 1.00 82.88 95 PRO A N 1
ATOM 739 C CA . PRO A 1 95 ? 8.246 7.217 -12.264 1.00 82.88 95 PRO A CA 1
ATOM 740 C C . PRO A 1 95 ? 7.867 8.684 -12.500 1.00 82.88 95 PRO A C 1
ATOM 742 O O . PRO A 1 95 ? 7.086 9.244 -11.744 1.00 82.88 95 PRO A O 1
ATOM 745 N N . GLY A 1 96 ? 8.387 9.304 -13.558 1.00 72.50 96 GLY A N 1
ATOM 746 C CA . GLY A 1 96 ? 8.055 10.694 -13.901 1.00 72.50 96 GLY A CA 1
ATOM 747 C C . GLY A 1 96 ? 8.931 11.752 -13.224 1.00 72.50 96 GLY A C 1
ATOM 748 O O . GLY A 1 96 ? 8.996 12.872 -13.727 1.00 72.50 96 GLY A O 1
ATOM 749 N N . ALA A 1 97 ? 9.714 11.396 -12.198 1.00 61.25 97 ALA A N 1
ATOM 750 C CA . ALA A 1 97 ? 10.960 12.113 -11.961 1.00 61.25 97 ALA A CA 1
ATOM 751 C C . ALA A 1 97 ? 11.823 11.803 -13.182 1.00 61.25 97 ALA A C 1
ATOM 753 O O . ALA A 1 97 ? 12.133 10.635 -13.416 1.00 61.25 97 ALA A O 1
ATOM 754 N N . ARG A 1 98 ? 12.090 12.802 -14.031 1.00 55.50 98 ARG A N 1
ATOM 755 C CA . ARG A 1 98 ? 12.915 12.639 -15.234 1.00 55.50 98 ARG A CA 1
ATOM 756 C C . ARG A 1 98 ? 14.127 11.787 -14.868 1.00 55.50 98 ARG A C 1
ATOM 758 O O . ARG A 1 98 ? 14.985 12.239 -14.113 1.00 55.50 98 ARG A O 1
ATOM 765 N N . ALA A 1 99 ? 14.140 10.540 -15.340 1.00 54.66 99 ALA A N 1
ATOM 766 C CA . ALA A 1 99 ? 15.294 9.676 -15.201 1.00 54.66 99 ALA A CA 1
ATOM 767 C C . ALA A 1 99 ? 16.479 10.469 -15.750 1.00 54.66 99 ALA A C 1
ATOM 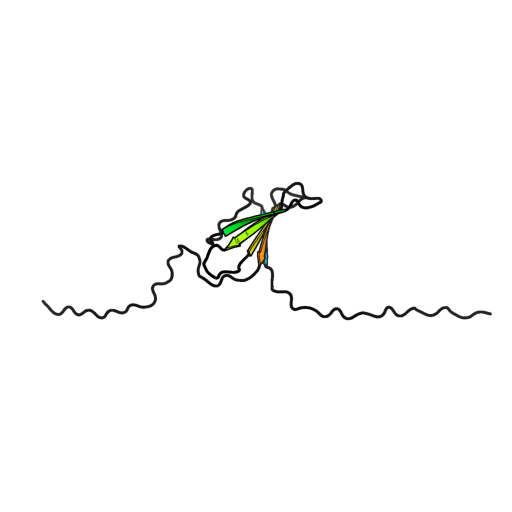769 O O . ALA A 1 99 ? 16.362 11.074 -16.818 1.00 54.66 99 ALA A O 1
ATOM 770 N N . GLY A 1 100 ? 17.546 10.557 -14.957 1.00 45.19 100 GLY A N 1
ATOM 771 C CA . GLY A 1 100 ? 18.703 11.382 -15.257 1.00 45.19 100 GLY A CA 1
ATOM 772 C C . GLY A 1 100 ? 19.126 11.236 -16.713 1.00 45.19 100 GLY A C 1
ATOM 773 O O . GLY A 1 100 ? 19.277 10.128 -17.226 1.00 45.19 100 GLY A O 1
ATOM 774 N N . VAL A 1 101 ? 19.316 12.379 -17.366 1.00 51.56 101 VAL A N 1
ATOM 775 C CA . VAL A 1 101 ? 20.084 12.467 -18.601 1.00 51.56 101 VAL A CA 1
ATOM 776 C C . VAL A 1 101 ? 21.508 12.038 -18.247 1.00 51.56 101 VAL A C 1
ATOM 778 O O . VAL A 1 101 ? 22.314 12.819 -17.746 1.00 51.56 101 VAL A O 1
ATOM 781 N N . HIS A 1 102 ? 21.803 10.760 -18.440 1.00 57.16 102 HIS A N 1
ATOM 782 C CA . HIS A 1 102 ? 23.162 10.255 -18.511 1.00 57.16 102 HIS A CA 1
ATOM 783 C C . HIS A 1 102 ? 23.272 9.404 -19.769 1.00 57.16 102 HIS A C 1
ATOM 785 O O . HIS A 1 102 ? 22.673 8.336 -19.858 1.00 57.16 102 HIS A O 1
ATOM 791 N N . GLY A 1 103 ? 24.041 9.916 -20.732 1.00 50.59 103 GLY A N 1
ATOM 792 C CA . GLY A 1 103 ? 24.539 9.144 -21.866 1.00 50.59 103 GLY A CA 1
ATOM 793 C C . GLY A 1 103 ? 23.851 9.404 -23.204 1.00 50.59 103 GLY A C 1
ATOM 794 O O . GLY A 1 103 ? 23.155 8.537 -23.716 1.00 50.59 103 GLY A O 1
ATOM 795 N N . GLN A 1 104 ? 24.115 10.564 -23.804 1.00 41.84 104 GLN A N 1
ATOM 796 C CA . GLN A 1 104 ? 24.442 10.638 -25.233 1.00 41.84 104 GLN A CA 1
ATOM 797 C C . GLN A 1 104 ? 25.192 11.942 -25.509 1.00 41.84 104 GLN A C 1
ATOM 799 O O . GLN A 1 104 ? 24.637 12.956 -25.914 1.00 41.84 104 GLN A O 1
ATOM 804 N N . ILE A 1 105 ? 26.495 11.889 -25.231 1.00 55.31 105 ILE A N 1
ATOM 805 C CA . ILE A 1 105 ? 27.497 12.583 -26.041 1.00 55.31 105 ILE A CA 1
ATOM 806 C C . ILE A 1 105 ? 27.212 12.218 -27.501 1.00 55.31 105 ILE A C 1
ATOM 808 O O . ILE A 1 105 ? 27.412 11.074 -27.901 1.00 55.31 105 ILE A O 1
ATOM 812 N N . THR A 1 106 ? 26.704 13.171 -28.273 1.00 51.06 106 THR A N 1
ATOM 813 C CA . THR A 1 106 ? 26.894 13.167 -29.722 1.00 51.06 106 THR A CA 1
ATOM 814 C C . THR A 1 106 ? 27.723 14.400 -30.018 1.00 51.06 106 THR A C 1
ATOM 816 O O . THR A 1 106 ? 27.249 15.530 -29.945 1.00 51.06 106 THR A O 1
ATOM 819 N N . ASP A 1 107 ? 29.015 14.159 -30.216 1.00 51.09 107 ASP A N 1
ATOM 820 C CA . ASP A 1 107 ? 29.884 15.079 -30.929 1.00 51.09 107 ASP A CA 1
ATOM 821 C C . ASP A 1 107 ? 29.304 15.198 -32.344 1.00 51.09 107 ASP A C 1
ATOM 823 O O . ASP A 1 107 ? 29.262 14.220 -33.093 1.00 51.09 107 ASP A O 1
ATOM 827 N N . ALA A 1 108 ? 28.719 16.352 -32.649 1.00 52.75 108 ALA A N 1
ATOM 828 C CA . ALA A 1 108 ? 28.212 16.677 -33.970 1.00 52.75 108 ALA A CA 1
ATOM 829 C C . ALA A 1 108 ? 28.806 18.026 -34.362 1.00 52.75 108 ALA A C 1
ATOM 831 O O . ALA A 1 108 ? 28.393 19.082 -33.882 1.00 52.75 108 ALA A O 1
ATOM 832 N N . ALA A 1 109 ? 29.832 17.924 -35.201 1.00 54.19 109 ALA A N 1
ATOM 833 C CA . ALA A 1 109 ? 30.518 18.997 -35.886 1.00 54.19 109 ALA A CA 1
ATOM 834 C C . ALA A 1 109 ? 29.569 20.071 -36.442 1.00 54.19 109 ALA A C 1
ATOM 836 O O . ALA A 1 109 ? 28.533 19.769 -37.033 1.00 54.19 109 ALA A O 1
ATOM 837 N N . SER A 1 110 ? 30.006 21.325 -36.345 1.00 49.38 110 SER A N 1
ATOM 838 C CA . SER A 1 110 ? 29.642 22.361 -37.306 1.00 49.38 110 SER A CA 1
ATOM 839 C C . SER A 1 110 ? 30.843 23.282 -37.491 1.00 49.38 110 SER A C 1
ATOM 841 O O . SER A 1 110 ? 31.019 24.264 -36.774 1.00 49.38 110 SER A O 1
ATOM 843 N N . GLU A 1 111 ? 31.684 22.922 -38.457 1.00 47.41 111 GLU A N 1
ATOM 844 C CA . GLU A 1 111 ? 32.483 23.885 -39.209 1.00 47.41 111 GLU A CA 1
ATOM 845 C C . GLU A 1 111 ? 31.544 24.865 -39.935 1.00 47.41 111 GLU A C 1
ATOM 847 O O . GLU A 1 111 ? 30.480 24.465 -40.411 1.00 47.41 111 GLU A O 1
ATOM 852 N N . GLY A 1 112 ? 31.958 26.131 -40.051 1.00 51.84 112 GLY A N 1
ATOM 853 C CA . GLY A 1 112 ? 31.427 27.073 -41.041 1.00 51.84 112 GLY A CA 1
ATOM 854 C C . GLY A 1 112 ? 30.766 28.335 -40.483 1.00 51.84 112 GLY A C 1
ATOM 855 O O . GLY A 1 112 ? 29.544 28.385 -40.372 1.00 51.84 112 GLY A O 1
ATOM 856 N N . MET A 1 113 ? 31.572 29.367 -40.202 1.00 48.72 113 MET A N 1
ATOM 857 C CA . MET A 1 113 ? 31.546 30.657 -40.920 1.00 48.72 113 MET A CA 1
ATOM 858 C C . MET A 1 113 ? 32.785 31.482 -40.562 1.00 48.72 113 MET A C 1
ATOM 860 O O . MET A 1 113 ? 33.051 31.637 -39.349 1.00 48.72 113 MET A O 1
#

Secondary structure (DSSP, 8-state):
--PPPPP-------------PPPEEEEEE-S-SS---SS-EEEEEEEPPTT-SSPEEEEEE-STT---EEEEEE-SS-TTEEEEEEES--SSPPTTS----------------

Radius of gyration: 26.07 Å; Cα contacts (8 Å, |Δi|>4): 152; chains: 1; bounding box: 46×65×99 Å

Nearest PDB structures (foldseek):
  2ayd-assembly1_A  TM=9.316E-01  e=1.524E-10  Arabidopsis thaliana
  8k31-assembly1_B  TM=8.767E-01  e=1.677E-09  Arabidopsis thaliana
  6j4f-assembly1_F  TM=9.450E-01  e=1.104E-05  Arabidopsis thaliana
  2lex-assembly1_A  TM=8.883E-01  e=3.145E-06  Arabidopsis thaliana
  6j4e-assembly1_B  TM=8.600E-01  e=3.268E-05  Arabidopsis thaliana

Foldseek 3Di:
DDDDDDDDDDDDDPDPPDPDQDKDKDKAQAPDQDDPPLFAKDWDDWADDVLAPWIKTKIATPPPPFGKIKIWDADSVDNRIIMIIIDDDGPDDRPPPPDDPDDDDDPDDDDDD